Protein AF-A0A2X1PP05-F1 (afdb_monomer_lite)

Structure (mmCIF, N/CA/C/O backbone):
data_AF-A0A2X1PP05-F1
#
_entry.id   AF-A0A2X1PP05-F1
#
loop_
_atom_site.group_PDB
_atom_site.id
_atom_site.type_symbol
_atom_site.label_atom_id
_atom_site.label_alt_id
_atom_site.label_comp_id
_atom_site.label_asym_id
_atom_site.label_entity_id
_atom_site.label_seq_id
_atom_site.pdbx_PDB_ins_code
_atom_site.Cartn_x
_atom_site.Cartn_y
_atom_site.Cartn_z
_atom_site.occupancy
_atom_site.B_iso_or_equiv
_atom_site.auth_seq_id
_atom_site.auth_comp_id
_atom_site.auth_asym_id
_atom_site.auth_atom_id
_atom_site.pdbx_PDB_model_num
ATOM 1 N N . MET A 1 1 ? -14.766 0.654 -7.565 1.00 55.38 1 MET A N 1
ATOM 2 C CA . MET A 1 1 ? -14.977 0.026 -6.237 1.00 55.38 1 MET A CA 1
ATOM 3 C C . MET A 1 1 ? -14.055 -1.162 -5.925 1.00 55.38 1 MET A C 1
ATOM 5 O O . MET A 1 1 ? -13.903 -1.465 -4.750 1.00 55.38 1 MET A O 1
ATOM 9 N N . GLY A 1 2 ? -13.423 -1.832 -6.904 1.00 73.88 2 GLY A N 1
ATOM 10 C CA . GLY A 1 2 ? -12.583 -3.016 -6.635 1.00 73.88 2 GLY A CA 1
ATOM 11 C C . GLY A 1 2 ? -11.320 -2.750 -5.801 1.00 73.88 2 GLY A C 1
ATOM 12 O O . GLY A 1 2 ? -11.055 -3.485 -4.856 1.00 73.88 2 GLY A O 1
ATOM 13 N N . GLY A 1 3 ? -10.589 -1.665 -6.086 1.00 76.44 3 GLY A N 1
ATOM 14 C CA . GLY A 1 3 ? -9.326 -1.357 -5.396 1.00 76.44 3 GLY A CA 1
ATOM 15 C C . GLY A 1 3 ? -9.471 -1.139 -3.885 1.00 76.44 3 GLY A C 1
ATOM 16 O O . GLY A 1 3 ? -8.683 -1.669 -3.111 1.00 76.44 3 GLY A O 1
ATOM 17 N N . LEU A 1 4 ? -10.529 -0.441 -3.455 1.00 77.88 4 LEU A N 1
ATOM 18 C CA . LEU A 1 4 ? -10.790 -0.203 -2.032 1.00 77.88 4 LEU A CA 1
ATOM 19 C C . LEU A 1 4 ? -11.095 -1.505 -1.279 1.00 77.88 4 LEU A C 1
ATOM 21 O O . LEU A 1 4 ? -10.537 -1.733 -0.212 1.00 77.88 4 LEU A O 1
ATOM 25 N N . ARG A 1 5 ? -11.929 -2.385 -1.851 1.00 76.00 5 ARG A N 1
ATOM 26 C CA . ARG A 1 5 ? -12.239 -3.688 -1.238 1.00 76.00 5 ARG A CA 1
ATOM 27 C C . ARG A 1 5 ? -11.014 -4.599 -1.169 1.00 76.00 5 ARG A C 1
ATOM 29 O O . ARG A 1 5 ? -10.844 -5.298 -0.180 1.00 76.00 5 ARG A O 1
A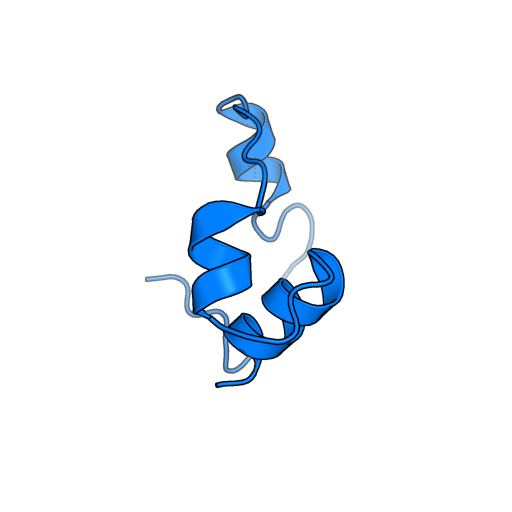TOM 36 N N . SER A 1 6 ? -10.149 -4.557 -2.183 1.00 74.81 6 SER A N 1
ATOM 37 C CA . SER A 1 6 ? -8.880 -5.291 -2.167 1.00 74.81 6 SER A CA 1
ATOM 38 C C . SER A 1 6 ? -7.950 -4.789 -1.062 1.00 74.81 6 SER A C 1
ATOM 40 O O . SER A 1 6 ? -7.364 -5.596 -0.350 1.00 74.81 6 SER A O 1
ATOM 42 N N . CYS A 1 7 ? -7.843 -3.467 -0.891 1.00 73.56 7 CYS A N 1
ATOM 43 C CA . CYS A 1 7 ? -7.021 -2.863 0.155 1.00 73.56 7 CYS A CA 1
ATOM 44 C C . CYS A 1 7 ? -7.547 -3.214 1.554 1.00 73.56 7 CYS A C 1
ATOM 46 O O . CYS A 1 7 ? -6.792 -3.702 2.383 1.00 73.56 7 CYS A O 1
ATOM 48 N N . MET A 1 8 ? -8.860 -3.095 1.770 1.00 81.94 8 MET A N 1
ATOM 49 C CA . MET A 1 8 ? -9.517 -3.506 3.015 1.00 81.94 8 MET A CA 1
ATOM 50 C C . MET A 1 8 ? -9.301 -4.991 3.348 1.00 81.94 8 MET A C 1
ATOM 52 O O . MET A 1 8 ? -9.122 -5.332 4.512 1.00 81.94 8 MET A O 1
ATOM 56 N N . GLY A 1 9 ? -9.269 -5.871 2.340 1.00 76.81 9 GLY A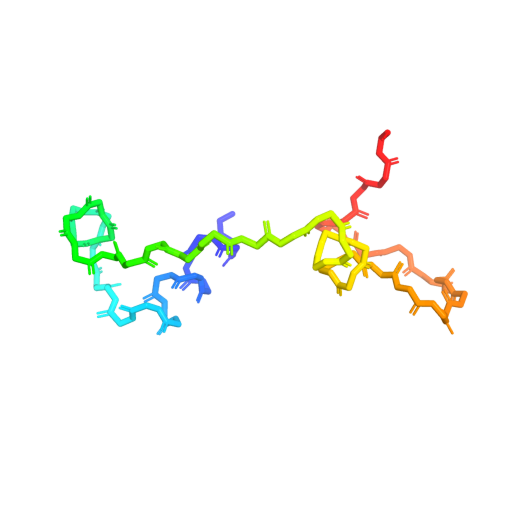 N 1
ATOM 57 C CA . 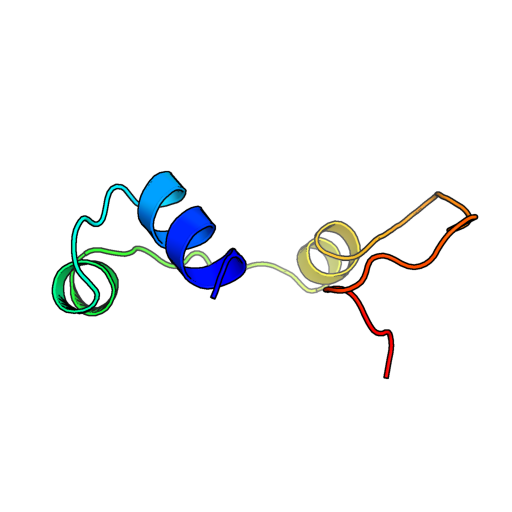GLY A 1 9 ? -8.923 -7.282 2.528 1.00 76.81 9 GLY A CA 1
ATOM 58 C C . GLY A 1 9 ? -7.466 -7.494 2.955 1.00 76.81 9 GLY A C 1
ATOM 59 O O . GLY A 1 9 ? -7.207 -8.280 3.860 1.00 76.81 9 GLY A O 1
ATOM 60 N N . LEU A 1 10 ? -6.525 -6.761 2.353 1.00 76.94 10 LEU A N 1
ATOM 61 C CA . LEU A 1 10 ? -5.098 -6.826 2.696 1.00 76.94 10 LEU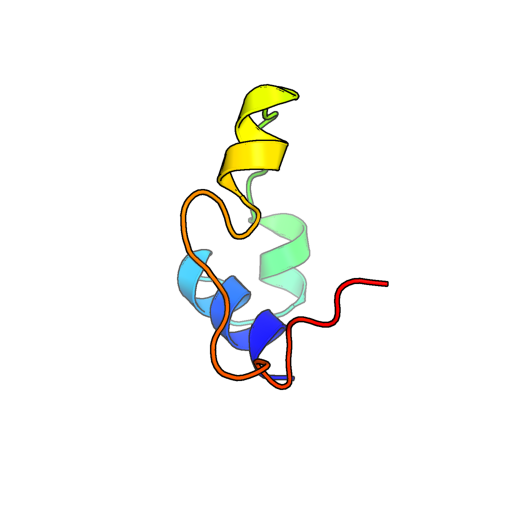 A CA 1
ATOM 62 C C . LEU A 1 10 ? -4.801 -6.257 4.091 1.00 76.94 10 LEU A C 1
ATOM 64 O O . LEU A 1 10 ? -3.944 -6.785 4.791 1.00 76.94 10 LEU A O 1
ATOM 68 N N . THR A 1 11 ? -5.521 -5.215 4.511 1.00 78.06 11 THR A N 1
ATOM 69 C CA . THR A 1 11 ? -5.381 -4.602 5.841 1.00 78.06 11 THR A CA 1
ATOM 70 C C . THR A 1 11 ? -6.291 -5.236 6.898 1.00 78.06 11 THR A C 1
ATOM 72 O O . THR A 1 11 ? -6.349 -4.742 8.022 1.00 78.06 11 THR A O 1
ATOM 75 N N . GLY A 1 12 ? -7.048 -6.287 6.555 1.00 80.12 12 GLY A N 1
ATOM 76 C CA . GLY A 1 12 ? -7.960 -6.977 7.475 1.00 80.12 12 GLY A CA 1
ATOM 77 C C . GLY A 1 12 ? -9.088 -6.101 8.039 1.00 80.12 12 GLY A C 1
ATOM 78 O O . GLY A 1 12 ? -9.588 -6.370 9.128 1.00 80.12 12 GLY A O 1
ATOM 79 N N . CYS A 1 13 ? -9.477 -5.040 7.333 1.00 81.69 13 CYS A N 1
ATOM 80 C CA . CYS A 1 13 ? -10.486 -4.081 7.781 1.00 81.69 13 CYS A CA 1
ATOM 81 C C . CYS A 1 13 ? -11.853 -4.427 7.176 1.00 81.69 13 CYS A C 1
ATOM 83 O O . CYS A 1 13 ? -12.025 -4.383 5.958 1.00 81.69 13 CYS A O 1
ATOM 85 N N . ALA A 1 14 ? -12.853 -4.735 8.005 1.00 82.50 14 ALA A N 1
ATOM 86 C CA . ALA A 1 14 ? -14.196 -5.083 7.534 1.00 82.50 14 ALA A CA 1
ATOM 87 C C . ALA A 1 14 ? -15.018 -3.841 7.154 1.00 82.50 14 ALA A C 1
ATOM 89 O O . ALA A 1 14 ? -15.958 -3.926 6.359 1.00 82.50 14 ALA A O 1
ATOM 90 N N . THR A 1 15 ? -14.654 -2.671 7.689 1.00 85.00 15 THR A N 1
ATOM 91 C CA . THR A 1 15 ? -15.335 -1.397 7.426 1.00 85.00 15 THR A CA 1
ATOM 92 C C . THR A 1 15 ? -14.357 -0.266 7.095 1.00 85.00 15 THR A C 1
ATOM 94 O O . THR A 1 15 ? -13.157 -0.348 7.358 1.00 85.00 15 THR A O 1
ATOM 97 N N . ILE A 1 16 ? -14.878 0.816 6.507 1.00 81.44 16 ILE A N 1
ATOM 98 C CA . ILE A 1 16 ? -14.088 2.018 6.192 1.00 81.44 16 ILE A CA 1
ATOM 99 C C . ILE A 1 16 ? -13.562 2.684 7.471 1.00 81.44 16 ILE A C 1
ATOM 101 O O . ILE A 1 16 ? -12.466 3.236 7.463 1.00 81.44 16 ILE A O 1
ATOM 105 N N . ASP A 1 17 ? -14.322 2.629 8.563 1.00 84.94 17 ASP A N 1
ATOM 106 C CA . ASP A 1 17 ? -13.916 3.224 9.837 1.00 84.94 17 ASP A CA 1
ATOM 107 C C . ASP A 1 17 ? -12.708 2.493 10.444 1.00 84.94 17 ASP A C 1
ATOM 109 O O . ASP A 1 17 ? -11.746 3.118 10.895 1.00 84.94 17 ASP A O 1
ATOM 113 N N . GLU A 1 18 ? -12.680 1.163 10.322 1.00 80.69 18 GLU A N 1
ATOM 114 C CA . GLU A 1 18 ? -11.521 0.356 10.713 1.00 80.69 18 GLU A CA 1
ATOM 115 C C . GLU A 1 18 ? -10.294 0.648 9.853 1.00 80.69 18 GLU A C 1
ATOM 117 O O . GLU A 1 18 ? -9.197 0.791 10.388 1.00 80.69 18 GLU A O 1
ATOM 122 N N . LEU A 1 19 ? -10.470 0.821 8.539 1.00 81.50 19 LEU A N 1
ATOM 123 C CA . LEU A 1 19 ? -9.369 1.202 7.652 1.00 81.50 19 LEU A CA 1
ATOM 124 C C . LEU A 1 19 ? -8.770 2.561 8.045 1.00 81.50 19 LEU A C 1
ATOM 126 O O . LEU A 1 19 ? -7.567 2.759 7.936 1.00 81.50 19 LEU A O 1
ATOM 130 N N . ARG A 1 20 ? -9.591 3.503 8.521 1.00 80.94 20 ARG A N 1
ATOM 131 C CA . ARG A 1 20 ? -9.129 4.839 8.932 1.00 80.94 20 ARG A CA 1
ATOM 132 C C . ARG A 1 20 ? -8.389 4.851 10.268 1.00 80.94 20 ARG A C 1
ATOM 134 O O . ARG A 1 20 ? -7.627 5.782 10.503 1.00 80.94 20 ARG A O 1
ATOM 141 N N . THR A 1 21 ? -8.647 3.880 11.141 1.00 82.44 21 THR A N 1
ATOM 142 C CA . THR A 1 21 ? -8.184 3.899 12.540 1.00 82.44 21 THR A CA 1
ATOM 143 C C . THR A 1 21 ? -7.130 2.842 12.855 1.00 82.44 21 THR A C 1
ATOM 145 O O . THR A 1 21 ? -6.310 3.067 13.740 1.00 82.44 21 THR A O 1
ATOM 148 N N . LYS A 1 22 ? -7.134 1.707 12.146 1.00 79.50 22 LYS A N 1
ATOM 149 C CA . LYS A 1 22 ? -6.258 0.556 12.414 1.00 79.50 22 LYS A CA 1
ATOM 150 C C . LYS A 1 22 ? -5.191 0.324 11.345 1.00 79.50 22 LYS A C 1
ATOM 152 O O . LYS A 1 22 ? -4.265 -0.438 11.592 1.00 79.50 22 LYS A O 1
ATOM 157 N N . ALA A 1 23 ? -5.326 0.918 10.157 1.00 80.50 23 ALA A N 1
ATOM 158 C CA . ALA A 1 23 ? -4.352 0.706 9.093 1.00 80.50 23 ALA A CA 1
ATOM 159 C C . ALA A 1 23 ? -3.026 1.401 9.415 1.00 80.50 23 ALA A C 1
ATOM 161 O O . ALA A 1 23 ? -2.993 2.579 9.776 1.00 80.50 23 ALA A O 1
ATOM 162 N N . GLU A 1 24 ? -1.932 0.674 9.233 1.00 82.62 24 GLU A N 1
ATOM 163 C CA . GLU A 1 24 ? -0.586 1.194 9.426 1.00 82.62 24 GLU A CA 1
ATOM 164 C C . GLU A 1 24 ? 0.025 1.603 8.087 1.00 82.62 24 GLU A C 1
ATOM 166 O O . GLU A 1 24 ? -0.094 0.905 7.079 1.00 82.62 24 GLU A O 1
ATOM 171 N N . PHE A 1 25 ? 0.707 2.746 8.086 1.00 85.62 25 PHE A N 1
ATOM 172 C CA . PHE A 1 25 ? 1.435 3.241 6.927 1.00 85.62 25 PHE A CA 1
ATOM 173 C C . PHE A 1 25 ? 2.933 3.168 7.188 1.00 85.62 25 PHE A C 1
ATOM 175 O O . PHE A 1 25 ? 3.415 3.577 8.244 1.00 85.62 25 PHE A O 1
ATOM 182 N N . VAL A 1 26 ? 3.677 2.709 6.186 1.00 84.00 26 VAL A N 1
ATOM 183 C CA . VAL A 1 26 ? 5.141 2.720 6.198 1.00 84.00 26 VAL A CA 1
ATOM 184 C C . VAL A 1 26 ? 5.665 3.784 5.243 1.00 84.00 26 VAL A C 1
ATOM 186 O O . VAL A 1 26 ? 5.106 4.022 4.171 1.00 84.00 26 VAL A O 1
ATOM 189 N N . ARG A 1 27 ? 6.758 4.448 5.627 1.00 80.56 27 ARG A N 1
ATOM 190 C CA . ARG A 1 27 ? 7.416 5.433 4.767 1.00 80.56 27 ARG A CA 1
ATOM 191 C C . ARG A 1 27 ? 8.324 4.716 3.772 1.00 80.56 27 ARG A C 1
ATOM 193 O O . ARG A 1 27 ? 9.285 4.070 4.176 1.00 80.56 27 ARG A O 1
ATOM 200 N N . ILE A 1 28 ? 8.048 4.885 2.482 1.00 78.06 28 ILE A N 1
ATOM 201 C CA . ILE A 1 28 ? 8.869 4.338 1.394 1.00 78.06 28 ILE A CA 1
ATOM 202 C C . ILE A 1 28 ? 9.844 5.387 0.838 1.00 78.06 28 ILE A C 1
ATOM 204 O O . ILE A 1 28 ? 9.628 6.595 0.968 1.00 78.06 28 ILE A O 1
ATOM 208 N N . SER A 1 29 ? 10.939 4.925 0.233 1.00 77.88 29 SER A N 1
ATOM 209 C CA . SER A 1 29 ? 11.917 5.773 -0.460 1.00 77.88 29 SER A CA 1
ATOM 210 C C . SER A 1 29 ? 11.490 6.056 -1.910 1.00 77.88 29 SER A C 1
ATOM 212 O O . SER A 1 29 ? 10.606 5.390 -2.448 1.00 77.88 29 SER A O 1
ATOM 214 N N . GLY A 1 30 ? 12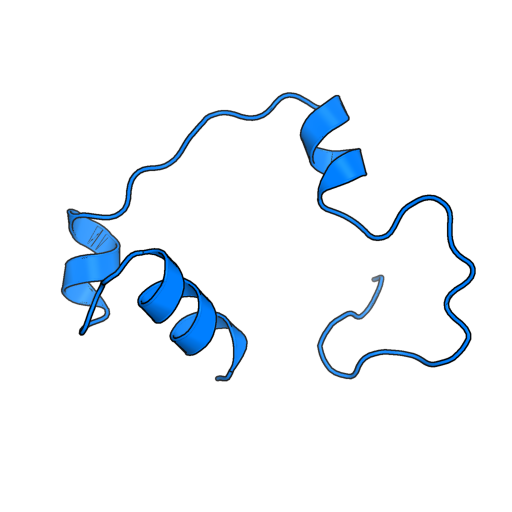.146 7.010 -2.586 1.00 68.00 30 GLY A N 1
ATOM 215 C CA . GLY A 1 30 ? 11.882 7.302 -4.006 1.00 68.00 30 GLY A CA 1
ATOM 216 C C . GLY A 1 30 ? 12.159 6.122 -4.952 1.00 68.00 30 GLY A C 1
ATOM 217 O O . GLY A 1 30 ? 11.564 6.045 -6.024 1.00 68.00 30 GLY A O 1
ATOM 218 N N . ALA A 1 31 ? 13.005 5.172 -4.538 1.00 64.19 31 ALA A N 1
ATOM 219 C CA . ALA A 1 31 ? 13.194 3.904 -5.243 1.00 64.19 31 ALA A CA 1
ATOM 220 C C . ALA A 1 31 ? 11.969 2.981 -5.095 1.00 64.19 31 ALA A C 1
ATOM 222 O O . ALA A 1 31 ? 11.537 2.390 -6.080 1.00 64.19 31 ALA A O 1
ATOM 223 N N . GLY A 1 32 ? 11.344 2.947 -3.912 1.00 60.53 32 GLY A N 1
ATOM 224 C CA . GLY A 1 32 ? 10.126 2.164 -3.665 1.00 60.53 32 GLY A CA 1
ATOM 225 C C . GLY A 1 32 ? 8.911 2.642 -4.468 1.00 60.53 32 GLY A C 1
ATOM 226 O O . GLY A 1 32 ? 8.028 1.850 -4.789 1.00 60.53 32 GLY A O 1
ATOM 227 N N . ILE A 1 33 ? 8.876 3.920 -4.869 1.00 66.19 33 ILE A N 1
ATOM 228 C CA . ILE A 1 33 ? 7.844 4.427 -5.790 1.00 66.19 33 ILE A CA 1
ATOM 229 C C . ILE A 1 33 ? 8.009 3.804 -7.182 1.00 66.19 33 ILE A C 1
ATOM 231 O O . ILE A 1 33 ? 7.022 3.371 -7.769 1.00 66.19 33 ILE A O 1
ATOM 235 N N . LYS A 1 34 ? 9.241 3.716 -7.705 1.00 56.53 34 LYS A N 1
ATOM 236 C CA . LYS A 1 34 ? 9.500 3.070 -9.005 1.00 56.53 34 LYS A CA 1
ATOM 237 C C . LYS A 1 34 ? 9.148 1.582 -8.984 1.00 56.53 34 LYS A C 1
ATOM 239 O O . LYS A 1 34 ? 8.580 1.102 -9.955 1.00 56.53 34 LY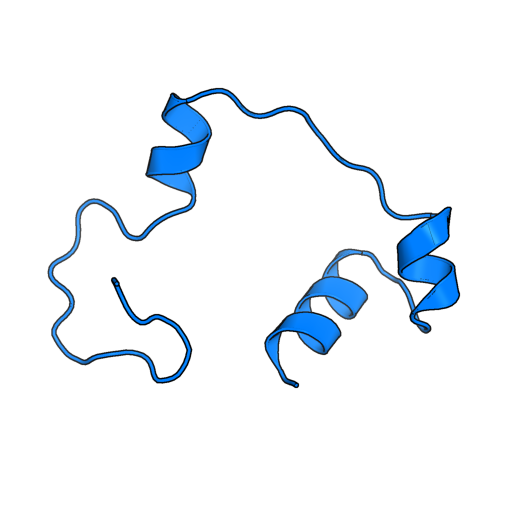S A O 1
ATOM 244 N N . GLU A 1 35 ? 9.412 0.904 -7.869 1.00 62.72 35 GLU A N 1
ATOM 245 C CA . GLU A 1 35 ? 9.023 -0.495 -7.650 1.00 62.72 35 GLU A CA 1
ATOM 246 C C . GLU A 1 35 ? 7.496 -0.681 -7.533 1.00 62.72 35 GLU A C 1
ATOM 248 O O . GLU A 1 35 ? 6.945 -1.708 -7.902 1.00 62.72 35 GLU A O 1
ATOM 253 N N . SER A 1 36 ? 6.759 0.320 -7.056 1.00 65.12 36 SER A N 1
ATOM 254 C CA . SER A 1 36 ? 5.299 0.195 -6.929 1.00 65.12 36 SER A CA 1
ATOM 255 C C . SER A 1 36 ? 4.561 0.325 -8.271 1.00 65.12 36 SER A C 1
ATOM 257 O O . SER A 1 36 ? 3.437 -0.155 -8.416 1.00 65.12 36 SER A O 1
ATOM 259 N N . HIS A 1 37 ? 5.168 0.996 -9.253 1.00 63.78 37 HIS A N 1
ATOM 260 C CA . HIS A 1 37 ? 4.625 1.140 -10.606 1.00 63.78 37 HIS A CA 1
ATOM 261 C C . HIS A 1 37 ? 5.063 -0.019 -11.505 1.00 63.78 37 HIS A C 1
ATOM 263 O O . HIS A 1 37 ? 6.010 -0.713 -11.181 1.00 63.78 37 HIS A O 1
ATOM 269 N N . VAL A 1 38 ? 4.414 -0.245 -12.653 1.00 61.84 38 VAL A N 1
ATOM 270 C CA . VAL A 1 38 ? 4.908 -1.237 -13.631 1.00 61.84 38 VAL A CA 1
ATOM 271 C C . VAL A 1 38 ? 6.328 -0.862 -14.068 1.00 61.84 38 VAL A C 1
ATOM 273 O O . VAL A 1 38 ? 6.539 0.222 -14.611 1.00 61.84 38 VAL A O 1
ATOM 276 N N . HIS A 1 39 ? 7.283 -1.760 -13.848 1.00 68.56 39 HIS A N 1
ATOM 277 C CA . HIS A 1 39 ? 8.674 -1.625 -14.269 1.00 68.56 39 HIS A CA 1
ATOM 278 C C . HIS A 1 39 ? 9.139 -2.923 -14.951 1.00 68.56 39 HIS A C 1
ATOM 280 O O . HIS A 1 39 ? 8.604 -3.997 -14.691 1.00 68.56 39 HIS A O 1
ATOM 286 N N . ASP A 1 40 ? 10.081 -2.789 -15.889 1.00 49.06 40 ASP A N 1
ATOM 287 C CA . ASP A 1 40 ? 10.754 -3.869 -16.634 1.00 49.06 40 ASP A CA 1
ATOM 288 C C . ASP A 1 40 ? 9.894 -4.769 -17.549 1.00 49.06 40 ASP A C 1
ATOM 290 O O . ASP A 1 40 ? 10.353 -5.819 -17.999 1.00 49.06 40 ASP A O 1
ATOM 294 N N . VAL A 1 41 ? 8.674 -4.346 -17.913 1.00 58.75 41 VAL A N 1
ATOM 295 C CA . VAL A 1 41 ? 7.811 -5.086 -18.857 1.00 58.75 41 VAL A CA 1
ATOM 296 C C . VAL A 1 41 ? 7.090 -4.143 -19.827 1.00 58.75 41 VAL A C 1
ATOM 298 O O . VAL A 1 41 ? 6.573 -3.099 -19.432 1.00 58.75 41 VAL A O 1
ATOM 301 N N . THR A 1 42 ? 7.007 -4.516 -21.108 1.00 57.88 42 THR A N 1
ATOM 302 C CA . THR A 1 42 ? 6.172 -3.810 -22.093 1.00 57.88 42 THR A CA 1
ATOM 303 C C . THR A 1 42 ? 4.703 -4.187 -21.890 1.00 57.88 42 THR A C 1
ATOM 305 O O . THR A 1 42 ? 4.327 -5.348 -22.043 1.00 57.88 42 THR A O 1
ATOM 308 N N . ILE A 1 43 ? 3.855 -3.210 -21.557 1.00 57.41 43 ILE A N 1
ATOM 309 C CA . ILE A 1 43 ? 2.405 -3.411 -21.435 1.00 57.41 43 ILE A CA 1
ATOM 310 C C . ILE A 1 43 ? 1.834 -3.696 -22.831 1.00 57.41 43 ILE A C 1
ATOM 312 O O . ILE A 1 43 ? 1.800 -2.817 -23.686 1.00 57.41 43 ILE A O 1
ATOM 316 N N . THR A 1 44 ? 1.380 -4.925 -23.073 1.00 63.50 44 THR A N 1
ATOM 317 C CA . THR A 1 44 ? 0.805 -5.347 -24.366 1.00 63.50 44 THR A CA 1
ATOM 318 C C . THR A 1 44 ? -0.710 -5.142 -24.453 1.00 63.50 44 THR A C 1
ATOM 320 O O . THR A 1 44 ? -1.279 -5.186 -25.543 1.00 63.50 44 THR A O 1
ATOM 323 N N . LYS A 1 45 ? -1.380 -4.905 -23.317 1.00 53.00 45 LYS A N 1
ATOM 324 C CA . LYS A 1 45 ? -2.815 -4.609 -23.224 1.00 53.00 45 LYS A CA 1
ATOM 325 C C . LYS A 1 45 ? -3.081 -3.739 -21.995 1.00 53.00 45 LYS A C 1
ATOM 327 O O . LYS A 1 45 ? -2.647 -4.088 -20.900 1.00 53.00 45 LYS A O 1
ATOM 332 N N . GLU A 1 46 ? -3.776 -2.618 -22.167 1.00 53.78 46 GLU A N 1
ATOM 333 C CA . GLU A 1 46 ? -4.074 -1.701 -21.060 1.00 53.78 46 GLU A CA 1
ATOM 334 C C . GLU A 1 46 ? -5.001 -2.339 -20.018 1.00 53.78 46 GLU A C 1
ATOM 336 O O . GLU A 1 46 ? -6.040 -2.920 -20.349 1.00 53.78 46 GLU A O 1
ATOM 341 N N . ALA A 1 47 ? -4.642 -2.197 -18.740 1.00 61.47 47 ALA A N 1
ATOM 342 C CA . ALA A 1 47 ? -5.511 -2.577 -17.639 1.00 61.47 47 ALA A CA 1
ATOM 343 C C . ALA A 1 47 ? -6.547 -1.461 -17.386 1.00 61.47 47 ALA A C 1
ATOM 345 O O . ALA A 1 47 ? -6.179 -0.289 -17.286 1.00 61.47 47 ALA A O 1
ATOM 346 N N . PRO A 1 48 ? -7.842 -1.784 -17.213 1.00 61.41 48 PRO A N 1
ATOM 347 C CA . PRO A 1 48 ? -8.908 -0.783 -17.078 1.00 61.41 48 PRO A CA 1
ATOM 348 C C . PRO A 1 48 ? -8.797 0.093 -15.816 1.00 61.41 48 PRO A C 1
ATOM 350 O O . PRO A 1 48 ? -9.497 1.096 -15.695 1.00 61.41 48 PRO A O 1
ATOM 353 N N . ASN A 1 49 ? -7.936 -0.278 -14.868 1.00 68.25 49 ASN A N 1
ATOM 354 C CA . ASN A 1 49 ? -7.687 0.399 -13.596 1.00 68.25 49 ASN A CA 1
ATOM 355 C C . ASN A 1 49 ? -6.311 1.085 -13.510 1.00 68.25 49 ASN A C 1
ATOM 357 O O . ASN A 1 49 ? -5.985 1.612 -12.449 1.00 68.25 49 ASN A O 1
ATOM 361 N N . TYR A 1 50 ? -5.517 1.081 -14.582 1.00 58.66 50 TYR A N 1
ATOM 362 C CA . TYR A 1 50 ? -4.181 1.673 -14.597 1.00 58.66 50 TYR A CA 1
ATOM 363 C C . TYR A 1 50 ? -4.014 2.539 -15.850 1.00 58.66 50 TYR A C 1
ATOM 365 O O . TYR A 1 50 ? -3.561 2.075 -16.892 1.00 58.66 50 TYR A O 1
ATOM 373 N N . ARG A 1 51 ? -4.433 3.807 -15.750 1.00 67.00 51 ARG A N 1
ATOM 374 C CA . ARG A 1 51 ? -4.202 4.824 -16.783 1.00 67.00 51 ARG A CA 1
ATOM 375 C C . ARG A 1 51 ? -2.962 5.623 -16.393 1.00 67.00 51 ARG A C 1
ATOM 377 O O . ARG A 1 51 ? -2.988 6.294 -15.364 1.00 67.00 51 ARG A O 1
ATOM 384 N N . MET A 1 52 ? -1.896 5.532 -17.188 1.00 59.06 52 MET A N 1
ATOM 385 C CA . MET A 1 52 ? -0.790 6.492 -17.122 1.00 59.06 52 MET A CA 1
ATOM 386 C C . MET A 1 52 ? -1.314 7.819 -17.679 1.00 59.06 52 MET A C 1
ATOM 388 O O . MET A 1 52 ? -1.565 7.922 -18.877 1.00 59.06 52 MET A O 1
ATOM 392 N N . GLY A 1 53 ? -1.585 8.775 -16.793 1.00 48.34 53 GLY A N 1
ATOM 393 C CA . GLY A 1 53 ? -1.809 10.178 -17.142 1.00 48.34 53 GLY A CA 1
ATOM 394 C C . GLY A 1 53 ? -0.519 10.963 -16.998 1.00 48.34 53 GLY A C 1
ATOM 395 O O . GLY A 1 53 ? 0.263 10.606 -16.088 1.00 48.34 53 GLY A O 1
#

Secondary structure (DSSP, 8-state):
-HHHHHHHHHTT-SSHHHHHHH----PPPHHHHHHHS--SS--SS--TT----

InterPro domains:
  IPR001093 IMP dehydrogenase/GMP reductase [PF00478] (1-39)
  IPR013785 Aldolase-type TIM barrel [G3DSA:3.20.20.70] (1-52)

Organism: Haemophilus influenzae (NCBI:txid727)

Foldseek 3Di:
DVVVVVVCVVQVHPDPVCCVPPDDDDDDDPVVVVVVDDPDDDDPDDDPPDDDD

pLDDT: mean 70.69, std 10.7, range [48.34, 85.62]

Radius of gyration: 14.38 Å; chains: 1; bounding box: 28×18×37 Å

Sequence (53 aa):
MGGLRSCMGLTGCATIDELRTKAEFVRISGAGIKESHVHDVTITKEAPNYRMG